Protein AF-A0A2H9NRG2-F1 (afdb_monomer)

Radius of gyration: 12.24 Å; Cα contacts (8 Å, |Δi|>4): 50; chains: 1; bounding box: 26×20×27 Å

Sequence (37 aa):
MKIEKNAVVSLTYELSDASGALIEKADGPISYLHGGY

Nearest PDB structures (foldseek):
  6fhm-assembly1_B  TM=6.038E-01  e=2.616E+00  Escherichia coli K-12
  4jcm-assembly1_A  TM=4.302E-01  e=2.616E+00  Evansella clarkii
  1zor-assembly1_B  TM=2.477E-01  e=9.462E+00  Thermotoga maritima MSB8

Foldseek 3Di:
DDDDAQDWDWDWDWDA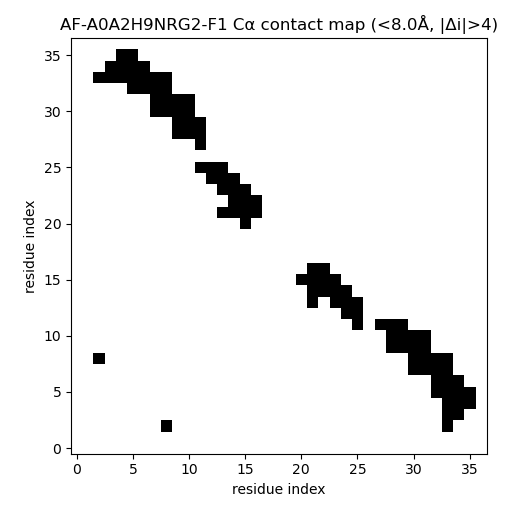DPVRHTPDGDPGTDIDGHNDD

Structure (mmCIF, N/CA/C/O backbone):
data_AF-A0A2H9NRG2-F1
#
_entry.id   AF-A0A2H9NRG2-F1
#
loop_
_atom_site.group_PDB
_atom_site.id
_atom_site.type_symbol
_atom_site.label_atom_id
_atom_site.label_alt_id
_atom_site.label_comp_id
_atom_site.label_asym_id
_atom_site.label_entity_id
_atom_site.label_seq_id
_atom_site.pdbx_PDB_ins_code
_atom_site.Cartn_x
_atom_site.Cartn_y
_atom_site.Cartn_z
_atom_site.occupancy
_atom_site.B_iso_or_equiv
_atom_site.auth_seq_id
_atom_site.auth_comp_id
_atom_site.auth_asym_id
_atom_site.auth_atom_id
_atom_site.pdbx_PDB_model_num
ATOM 1 N N . MET A 1 1 ? 14.681 -6.313 -2.213 1.00 64.50 1 MET A N 1
ATOM 2 C CA . MET A 1 1 ? 14.108 -5.253 -3.070 1.00 64.50 1 MET A CA 1
ATOM 3 C C . MET A 1 1 ? 14.075 -3.975 -2.247 1.00 64.50 1 MET A C 1
ATOM 5 O O . MET A 1 1 ? 13.629 -4.048 -1.110 1.00 64.50 1 MET A O 1
ATOM 9 N N . LYS A 1 2 ? 14.629 -2.864 -2.740 1.00 75.56 2 LYS A N 1
ATOM 10 C CA . LYS A 1 2 ? 14.551 -1.561 -2.060 1.00 75.56 2 LYS A CA 1
ATOM 11 C C . LYS A 1 2 ? 13.441 -0.746 -2.725 1.00 75.56 2 LYS A C 1
ATOM 13 O O . LYS A 1 2 ? 13.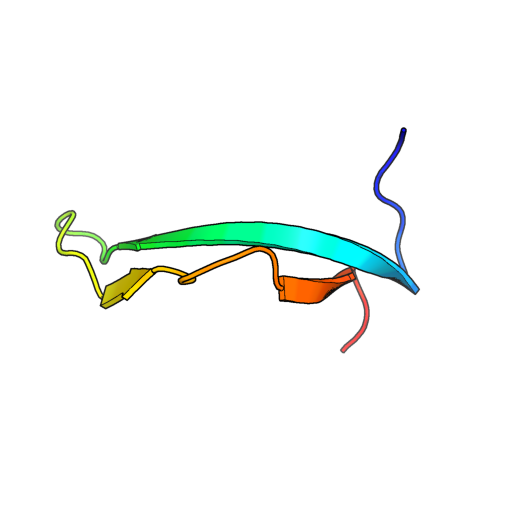363 -0.736 -3.948 1.00 75.56 2 LYS A O 1
ATOM 18 N N . ILE A 1 3 ? 12.566 -0.142 -1.924 1.00 85.69 3 ILE A N 1
ATOM 19 C CA . ILE A 1 3 ? 11.554 0.808 -2.397 1.00 85.69 3 ILE A CA 1
ATOM 20 C C . ILE A 1 3 ? 12.278 2.147 -2.582 1.00 85.69 3 ILE A C 1
ATOM 22 O O . ILE A 1 3 ? 12.851 2.665 -1.625 1.00 85.69 3 ILE A O 1
ATOM 26 N N . GLU A 1 4 ? 12.310 2.665 -3.806 1.00 87.81 4 GLU A N 1
ATOM 27 C CA . GLU A 1 4 ? 13.024 3.895 -4.165 1.00 87.81 4 GLU A CA 1
ATOM 28 C C . GLU A 1 4 ? 12.045 4.959 -4.677 1.00 87.81 4 GLU A C 1
ATOM 30 O O . GLU A 1 4 ? 10.930 4.650 -5.102 1.00 87.81 4 GLU A O 1
ATOM 35 N N . LYS A 1 5 ? 12.446 6.232 -4.610 1.00 89.75 5 LYS A N 1
ATOM 36 C CA . LYS A 1 5 ? 11.630 7.355 -5.089 1.00 89.75 5 LYS A CA 1
ATOM 37 C C . LYS A 1 5 ? 11.329 7.209 -6.587 1.00 89.75 5 LYS A C 1
ATOM 39 O O . LYS A 1 5 ? 12.199 6.813 -7.356 1.00 89.75 5 LYS A O 1
ATOM 44 N N . ASN A 1 6 ? 10.131 7.621 -6.996 1.00 89.19 6 ASN A N 1
ATOM 45 C CA . ASN A 1 6 ? 9.602 7.556 -8.360 1.00 89.19 6 ASN A CA 1
ATOM 46 C C . ASN A 1 6 ? 9.462 6.126 -8.913 1.00 89.19 6 ASN A C 1
ATOM 48 O O . ASN A 1 6 ? 9.396 5.943 -10.127 1.00 89.19 6 ASN A O 1
ATOM 52 N N . ALA A 1 7 ? 9.400 5.116 -8.043 1.00 90.69 7 ALA A N 1
ATOM 53 C CA . ALA A 1 7 ? 9.107 3.743 -8.435 1.00 90.69 7 ALA A CA 1
ATOM 54 C C . ALA A 1 7 ? 7.624 3.422 -8.213 1.00 90.69 7 ALA A C 1
ATOM 56 O O . ALA A 1 7 ? 7.052 3.771 -7.178 1.00 90.69 7 ALA A O 1
ATOM 57 N N . VAL A 1 8 ? 7.006 2.718 -9.166 1.00 91.81 8 VAL A N 1
ATOM 58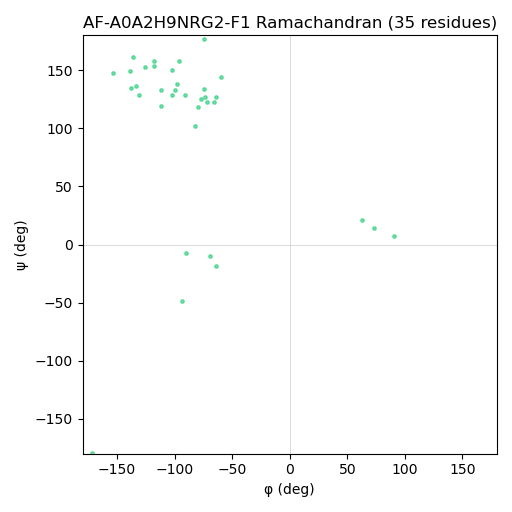 C CA . VAL A 1 8 ? 5.676 2.131 -8.962 1.00 91.81 8 VAL A CA 1
ATOM 59 C C . VAL A 1 8 ? 5.830 0.877 -8.113 1.00 91.81 8 VAL A C 1
ATOM 61 O O . VAL A 1 8 ? 6.600 -0.024 -8.449 1.00 91.81 8 VAL A O 1
ATOM 64 N N . VAL A 1 9 ? 5.096 0.828 -7.009 1.00 92.38 9 VAL A N 1
ATOM 65 C CA . VAL A 1 9 ? 5.110 -0.280 -6.056 1.00 92.38 9 VAL A CA 1
ATOM 66 C C . VAL A 1 9 ? 3.700 -0.800 -5.845 1.00 92.38 9 VAL A C 1
ATOM 68 O O . VAL A 1 9 ? 2.731 -0.061 -5.998 1.00 92.38 9 VAL A O 1
ATOM 71 N N . SER A 1 10 ? 3.597 -2.077 -5.492 1.00 94.38 10 SER A N 1
ATOM 72 C CA . SER A 1 10 ? 2.331 -2.692 -5.111 1.00 94.38 10 SER A CA 1
ATOM 73 C C . SER A 1 10 ? 2.265 -2.812 -3.594 1.00 94.38 10 SER A C 1
ATOM 75 O O . SER A 1 10 ? 3.220 -3.304 -2.986 1.00 94.38 10 SER A O 1
ATOM 77 N N . LEU A 1 11 ? 1.181 -2.343 -2.977 1.00 92.44 11 LEU A N 1
ATOM 78 C CA . LEU A 1 11 ? 0.993 -2.417 -1.529 1.00 92.44 11 LEU A CA 1
ATOM 79 C C . LEU A 1 11 ? -0.441 -2.795 -1.158 1.00 92.44 11 LEU A C 1
ATOM 81 O O . LEU A 1 11 ? -1.395 -2.435 -1.844 1.00 92.44 11 LEU A O 1
ATOM 85 N N . THR A 1 12 ? -0.577 -3.489 -0.034 1.00 95.62 12 THR A N 1
ATOM 86 C CA . THR A 1 12 ? -1.848 -3.712 0.661 1.00 95.62 12 THR A CA 1
ATOM 87 C C . THR A 1 12 ? -1.783 -2.936 1.971 1.00 95.62 12 THR A C 1
ATOM 89 O O . THR A 1 12 ? -0.767 -3.015 2.665 1.00 95.62 12 THR A O 1
ATOM 92 N N . TYR A 1 13 ? -2.831 -2.186 2.311 1.00 94.31 13 TYR A N 1
ATOM 93 C CA . TYR A 1 13 ? -2.864 -1.377 3.530 1.00 94.31 13 TYR A CA 1
ATOM 94 C C . TYR A 1 13 ? -4.190 -1.486 4.278 1.00 94.31 13 TYR A C 1
ATOM 96 O O . TYR A 1 13 ? -5.224 -1.871 3.727 1.00 94.31 13 TYR A O 1
ATOM 104 N N . GLU A 1 14 ? -4.117 -1.100 5.546 1.00 97.19 14 GLU A N 1
ATOM 105 C CA . GLU A 1 14 ? -5.239 -0.853 6.438 1.00 97.19 14 GLU A CA 1
ATOM 106 C C . GLU A 1 14 ? -4.995 0.510 7.101 1.00 97.19 14 GLU A C 1
ATOM 108 O O . GLU A 1 14 ? -3.893 0.772 7.591 1.00 97.19 14 GLU A O 1
ATOM 113 N N . LEU A 1 15 ? -5.986 1.396 7.043 1.00 96.44 15 LEU A N 1
ATOM 114 C CA . LEU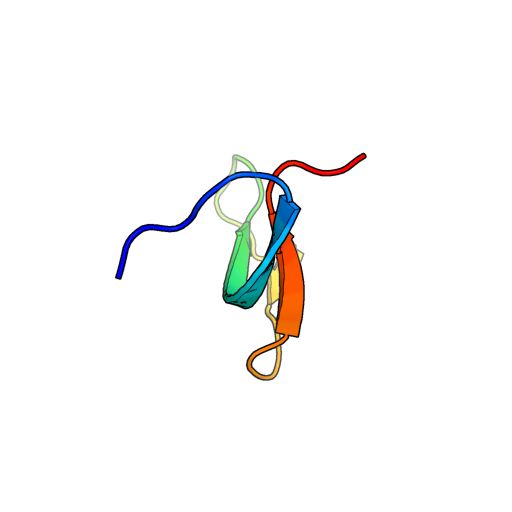 A 1 15 ? -5.944 2.747 7.588 1.00 96.44 15 LEU A CA 1
ATOM 115 C C . LEU A 1 15 ? -6.912 2.838 8.763 1.00 96.44 15 LEU A C 1
ATOM 117 O O . LEU A 1 15 ? -8.122 2.704 8.584 1.00 96.44 15 LEU A O 1
ATOM 121 N N . SER A 1 16 ? -6.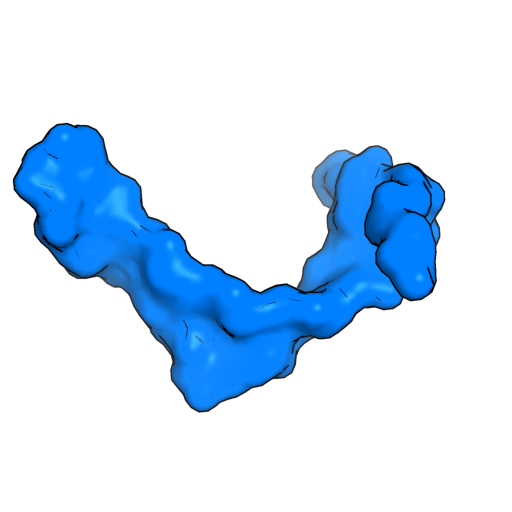373 3.144 9.938 1.00 98.06 16 SER A N 1
ATOM 122 C CA . SER A 1 16 ? -7.154 3.385 11.151 1.00 98.06 16 SER A CA 1
ATOM 123 C C . SER A 1 16 ? -6.959 4.811 11.653 1.00 98.06 16 SER A C 1
ATOM 125 O O . SER A 1 16 ? -5.920 5.430 11.410 1.00 98.06 16 SER A O 1
ATOM 127 N N . ASP A 1 17 ? -7.954 5.335 12.364 1.00 97.31 17 ASP A N 1
ATOM 128 C CA . ASP A 1 17 ? -7.846 6.620 13.049 1.00 97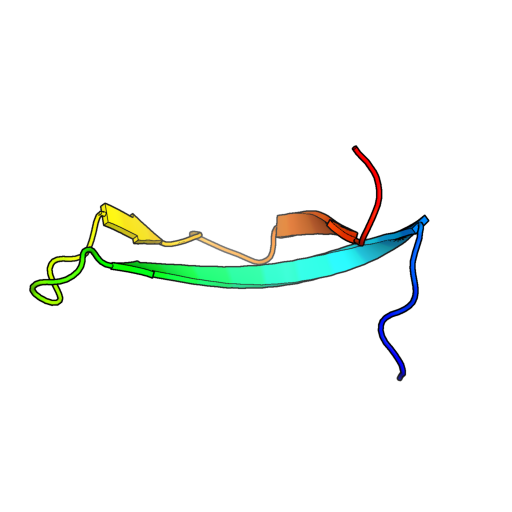.31 17 ASP A CA 1
ATOM 129 C C . ASP A 1 17 ? -6.977 6.531 14.321 1.00 97.31 17 ASP A C 1
ATOM 131 O O . ASP A 1 17 ? -6.511 5.462 14.722 1.00 97.31 17 ASP A O 1
ATOM 135 N N . ALA A 1 18 ? -6.764 7.670 14.989 1.00 97.19 18 ALA A N 1
ATOM 136 C CA . ALA A 1 18 ? -5.954 7.739 16.209 1.00 97.19 18 ALA A CA 1
ATOM 137 C C . ALA A 1 18 ? -6.541 6.952 17.400 1.00 97.19 18 ALA A C 1
ATOM 139 O O . ALA A 1 18 ? -5.820 6.666 18.355 1.00 97.19 18 ALA A O 1
ATOM 140 N N . SER A 1 19 ? -7.833 6.614 17.360 1.00 97.25 19 SER A N 1
ATOM 141 C CA . SER A 1 19 ? -8.504 5.770 18.354 1.00 97.25 19 SER A CA 1
ATOM 142 C C . SER A 1 19 ? -8.453 4.277 18.006 1.00 97.25 19 SER A C 1
ATOM 144 O O . SER A 1 19 ? -8.826 3.442 18.829 1.00 97.25 19 SER A O 1
ATOM 146 N N . GLY A 1 20 ? -7.953 3.933 16.815 1.00 95.75 20 GLY A N 1
ATOM 147 C CA . GLY A 1 20 ? -7.862 2.571 16.300 1.00 95.75 20 GLY A CA 1
ATOM 148 C C . GLY A 1 20 ? -9.087 2.115 15.505 1.00 95.75 20 GLY A C 1
ATOM 149 O O . GLY A 1 20 ? -9.149 0.941 15.140 1.00 95.75 20 GLY A O 1
ATOM 150 N N . ALA A 1 21 ? -10.050 2.995 15.215 1.00 97.69 21 ALA A N 1
ATOM 151 C CA . ALA A 1 21 ? -11.196 2.639 14.384 1.00 97.69 21 ALA A CA 1
ATOM 152 C C . ALA A 1 21 ? -10.778 2.543 12.911 1.00 97.69 21 ALA A C 1
ATOM 154 O O . ALA A 1 21 ? -10.090 3.424 12.395 1.00 97.69 21 ALA A O 1
ATOM 155 N N . LEU A 1 22 ? -11.201 1.472 12.234 1.00 97.19 22 LEU A N 1
ATOM 156 C CA . LEU A 1 22 ? -10.911 1.257 10.819 1.00 97.19 22 LEU A CA 1
ATOM 157 C C . LEU A 1 22 ? -11.616 2.320 9.966 1.00 97.19 22 LEU A C 1
ATOM 159 O O . LEU A 1 22 ? -12.841 2.425 9.996 1.00 97.19 22 LEU A O 1
ATOM 163 N N . ILE A 1 23 ? -10.839 3.063 9.184 1.00 97.56 23 ILE A N 1
ATOM 164 C CA . ILE A 1 23 ? -11.336 4.023 8.193 1.00 97.56 23 ILE A C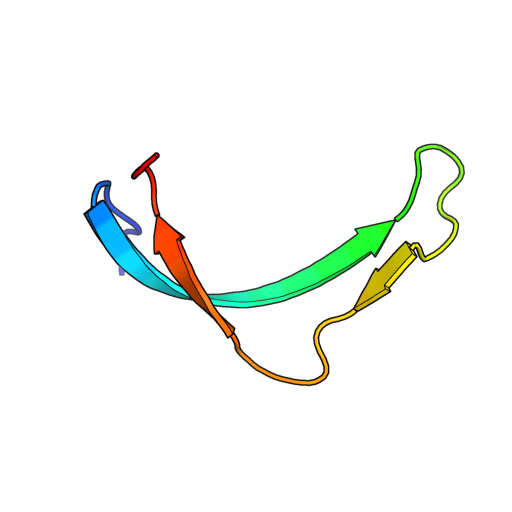A 1
ATOM 165 C C . ILE A 1 23 ? -11.445 3.336 6.835 1.00 97.56 23 ILE A C 1
ATOM 167 O O . ILE A 1 23 ? -12.470 3.433 6.166 1.00 97.56 23 ILE A O 1
ATOM 171 N N . GLU A 1 24 ? -10.383 2.639 6.428 1.00 96.19 24 GLU A N 1
ATOM 172 C CA . GLU A 1 24 ? -10.289 2.062 5.092 1.00 96.19 24 GLU A CA 1
ATOM 173 C C . GLU A 1 24 ? -9.378 0.837 5.070 1.00 96.19 24 GLU A C 1
ATOM 175 O O . GLU A 1 24 ? -8.379 0.762 5.785 1.00 96.19 24 GLU A O 1
ATOM 180 N N . LYS A 1 25 ? -9.700 -0.122 4.205 1.00 97.00 25 LYS A N 1
ATOM 181 C CA . LYS A 1 25 ? -8.868 -1.286 3.928 1.00 97.00 25 LYS A CA 1
ATOM 182 C C . LYS A 1 25 ? -8.870 -1.555 2.434 1.00 97.00 25 LYS A C 1
ATOM 184 O O . LYS A 1 25 ? -9.931 -1.561 1.819 1.00 97.00 25 LYS A O 1
ATOM 189 N N . ALA A 1 26 ? -7.697 -1.806 1.866 1.00 95.38 26 ALA A N 1
ATOM 190 C CA . ALA A 1 26 ? -7.608 -2.206 0.470 1.00 95.38 26 ALA A CA 1
ATOM 191 C C . ALA A 1 26 ? -8.085 -3.660 0.300 1.00 95.38 26 ALA A C 1
ATOM 193 O O . ALA A 1 26 ? -7.557 -4.567 0.947 1.00 95.38 26 ALA A O 1
ATOM 194 N N . ASP A 1 27 ? -9.029 -3.892 -0.615 1.00 94.50 27 ASP A N 1
ATOM 195 C CA . ASP A 1 27 ? -9.545 -5.234 -0.946 1.00 94.50 27 ASP A CA 1
ATOM 196 C C . ASP A 1 27 ? -8.517 -6.123 -1.674 1.00 94.50 27 ASP A C 1
ATOM 198 O O . ASP A 1 27 ? -8.709 -7.327 -1.846 1.00 94.50 27 ASP A O 1
ATOM 202 N N . GLY A 1 28 ? -7.398 -5.541 -2.102 1.00 94.12 28 GLY A N 1
ATOM 203 C CA . GLY A 1 28 ? -6.297 -6.226 -2.762 1.00 94.12 28 GLY A CA 1
ATOM 204 C C . GLY A 1 28 ? -5.088 -5.306 -2.943 1.00 94.12 28 GLY A C 1
ATOM 205 O O . GLY A 1 28 ? -5.121 -4.151 -2.515 1.00 94.12 28 GLY A O 1
ATOM 206 N N . PRO A 1 29 ? -4.001 -5.800 -3.558 1.00 95.31 29 PRO A N 1
ATOM 207 C CA . PRO A 1 29 ? -2.815 -4.989 -3.796 1.00 95.31 29 PRO A CA 1
ATOM 208 C C . PRO A 1 29 ? -3.121 -3.828 -4.749 1.00 95.31 29 PRO A C 1
ATOM 210 O O . PRO A 1 29 ? -3.611 -4.043 -5.860 1.00 95.31 29 PRO A O 1
ATOM 213 N N . ILE A 1 30 ? -2.796 -2.606 -4.334 1.00 94.88 30 ILE A N 1
ATOM 214 C CA . ILE A 1 30 ? -2.921 -1.400 -5.156 1.00 94.88 30 ILE A CA 1
ATOM 215 C C . ILE A 1 30 ? -1.561 -0.969 -5.698 1.00 94.88 30 ILE A C 1
ATOM 217 O O . ILE A 1 30 ? -0.535 -1.177 -5.055 1.00 94.88 30 ILE A O 1
ATOM 221 N N . SER A 1 31 ? -1.550 -0.335 -6.870 1.00 93.75 31 SER A N 1
ATOM 222 C CA . SER A 1 31 ? -0.337 0.271 -7.431 1.00 93.75 31 SER A CA 1
ATOM 223 C C . SER A 1 31 ? -0.207 1.728 -6.990 1.00 93.75 31 SER A C 1
ATOM 225 O O . SER A 1 31 ? -1.139 2.510 -7.159 1.00 93.75 31 SER A O 1
ATOM 227 N N . TYR A 1 32 ? 0.957 2.097 -6.459 1.00 91.50 32 TYR A N 1
ATOM 228 C CA . TYR A 1 32 ? 1.259 3.425 -5.925 1.00 91.50 32 TYR A CA 1
ATOM 229 C C . TYR A 1 32 ? 2.6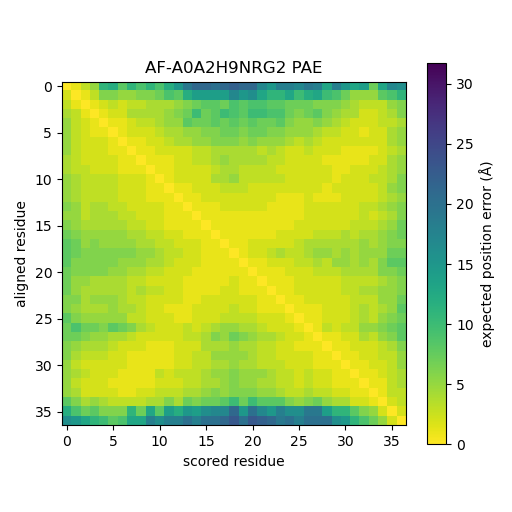13 3.928 -6.441 1.00 91.50 32 TYR A C 1
ATOM 231 O O . TYR A 1 32 ? 3.590 3.180 -6.464 1.00 91.50 32 TYR A O 1
ATOM 239 N N . LEU A 1 33 ? 2.687 5.201 -6.841 1.00 92.25 33 LEU A N 1
ATOM 240 C CA . LEU A 1 33 ? 3.947 5.855 -7.196 1.00 92.25 33 LEU A CA 1
ATOM 241 C C . LEU A 1 33 ? 4.643 6.345 -5.923 1.00 92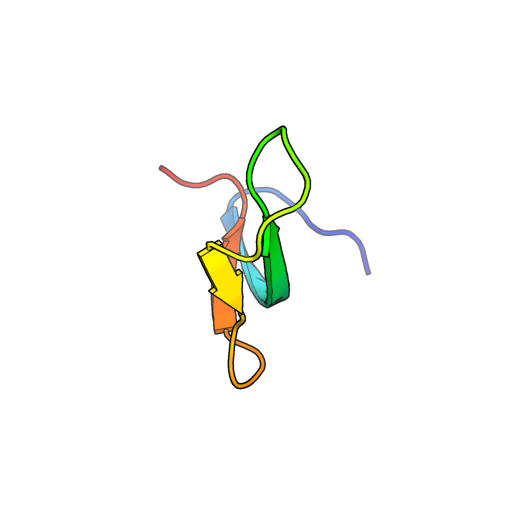.25 33 LEU A C 1
ATOM 243 O O . LEU A 1 33 ? 4.286 7.377 -5.359 1.00 92.25 33 LEU A O 1
ATOM 247 N N . HIS A 1 34 ? 5.659 5.613 -5.473 1.00 89.81 34 HIS A N 1
ATOM 248 C CA . HIS A 1 34 ? 6.343 5.937 -4.232 1.00 89.81 34 HIS A CA 1
ATOM 249 C C . HIS A 1 34 ? 7.210 7.189 -4.363 1.00 89.81 34 HIS A C 1
ATOM 251 O O . HIS A 1 34 ? 8.132 7.246 -5.175 1.00 89.81 34 HIS A O 1
ATOM 257 N N . GLY A 1 35 ? 6.950 8.192 -3.524 1.00 85.00 35 GLY A N 1
ATOM 258 C CA . GLY A 1 35 ? 7.775 9.398 -3.439 1.00 85.00 35 GLY A CA 1
ATOM 259 C C . GLY A 1 35 ? 7.631 10.371 -4.619 1.00 85.00 35 GLY A C 1
ATOM 260 O O . GLY A 1 35 ? 8.468 11.264 -4.757 1.00 85.00 35 GLY A O 1
ATOM 261 N N . GLY A 1 36 ? 6.604 10.210 -5.456 1.00 72.56 36 GLY A N 1
ATOM 262 C CA . GLY A 1 36 ? 6.106 11.244 -6.372 1.00 72.56 36 GLY A CA 1
ATOM 263 C C . GLY A 1 36 ? 4.925 11.998 -5.749 1.00 72.56 36 GLY A C 1
ATOM 264 O O . GLY A 1 36 ? 4.325 11.479 -4.812 1.00 72.56 36 GLY A O 1
ATOM 265 N N . TYR A 1 37 ? 4.663 13.217 -6.239 1.00 55.41 37 TYR A N 1
ATOM 266 C CA . TYR A 1 37 ? 3.591 14.127 -5.791 1.00 55.41 37 TYR A CA 1
ATOM 267 C C . TYR A 1 37 ? 2.221 13.445 -5.678 1.00 55.41 37 TYR A C 1
ATOM 269 O O . TYR A 1 37 ? 1.879 12.691 -6.618 1.00 55.41 37 TYR A O 1
#

Mean predicted aligned error: 4.17 Å

Solvent-accessible surface area (backbone atoms only — not comparable to full-atom values): 2520 Å² total; per-residue (Å²): 137,84,94,50,73,70,36,80,43,77,48,69,58,74,44,56,49,98,87,65,51,79,74,48,66,55,95,51,74,41,82,43,62,36,82,51,137

Secondary structure (DSSP, 8-state):
----TTEEEEE--EEE-TT--EEEE-SSPEEEEET--

pLDDT: mean 90.9, std 9.31, range [55.41, 98.06]